Protein AF-F0G5C6-F1 (afdb_monomer_lite)

pLDDT: mean 94.52, std 7.05, range [47.25, 98.75]

Secondary structure (DSSP, 8-state):
--EETTEE-GGGHHHHHHHH--TT-EEE--B-SS-B-HHHHHHHHTS-TTTS-SEEEEEEE--STHHHHHHHTTSEEEEEEEE-GGGHHHHHHHHHTTS-EEP-

Structure (mmCIF, N/CA/C/O backbone):
data_AF-F0G5C6-F1
#
_entry.id   AF-F0G5C6-F1
#
loop_
_atom_site.group_PDB
_atom_site.id
_atom_site.type_symbol
_atom_site.label_atom_id
_atom_site.label_alt_id
_atom_site.label_comp_id
_atom_site.label_asym_id
_atom_site.label_entity_id
_atom_site.label_seq_id
_atom_site.pdbx_PDB_ins_code
_atom_site.Cartn_x
_atom_site.Cartn_y
_atom_site.Cartn_z
_atom_site.occupancy
_atom_site.B_iso_or_equiv
_atom_site.auth_seq_id
_atom_site.auth_comp_id
_atom_site.auth_asym_id
_atom_site.auth_atom_id
_atom_site.pdbx_PDB_model_num
ATOM 1 N N . PRO A 1 1 ? 3.094 -14.955 -20.094 1.00 76.88 1 PRO A N 1
ATOM 2 C CA . PRO A 1 1 ? 4.080 -14.624 -19.035 1.00 76.88 1 PRO A CA 1
ATOM 3 C C . PRO A 1 1 ? 4.497 -13.147 -19.121 1.00 76.88 1 PRO A C 1
ATOM 5 O O . PRO A 1 1 ? 4.958 -12.727 -20.176 1.00 76.88 1 PRO A O 1
ATOM 8 N N . PHE A 1 2 ? 4.299 -12.374 -18.047 1.00 87.06 2 PHE A N 1
ATOM 9 C CA . PHE A 1 2 ? 4.621 -10.935 -17.988 1.00 87.06 2 PHE A CA 1
ATOM 10 C C . PHE A 1 2 ? 6.092 -10.641 -17.620 1.00 87.06 2 PHE A C 1
ATOM 12 O O . PHE A 1 2 ? 6.561 -9.518 -17.768 1.00 87.06 2 PHE A O 1
ATOM 19 N N . ALA A 1 3 ? 6.857 -11.649 -17.187 1.00 94.88 3 ALA A N 1
ATOM 20 C CA . ALA A 1 3 ? 8.281 -11.522 -16.877 1.00 94.88 3 ALA A CA 1
ATOM 21 C C . ALA A 1 3 ? 9.175 -12.148 -17.963 1.00 94.88 3 ALA A C 1
ATOM 23 O O . ALA A 1 3 ? 8.885 -13.225 -18.491 1.00 94.88 3 ALA A O 1
ATOM 24 N N . ARG A 1 4 ? 10.309 -11.500 -18.249 1.00 95.19 4 ARG A N 1
ATOM 25 C CA . ARG A 1 4 ? 11.431 -12.020 -19.049 1.00 95.19 4 ARG A CA 1
ATOM 26 C C . ARG A 1 4 ? 12.633 -12.228 -18.128 1.00 95.19 4 ARG A C 1
ATOM 28 O O . ARG A 1 4 ? 13.454 -11.329 -17.929 1.00 95.19 4 ARG A O 1
ATOM 35 N N . GLY A 1 5 ? 12.715 -13.410 -17.520 1.00 94.81 5 GLY A N 1
ATOM 36 C CA . GLY A 1 5 ? 13.666 -13.668 -16.437 1.00 94.81 5 GLY A CA 1
ATOM 37 C C . GLY A 1 5 ? 13.365 -12.766 -15.237 1.00 94.81 5 GLY A C 1
ATOM 38 O O . GLY A 1 5 ? 12.251 -12.778 -14.730 1.00 94.81 5 GLY A O 1
ATOM 39 N N . LYS A 1 6 ? 14.341 -11.954 -14.810 1.00 94.81 6 LYS A N 1
ATOM 40 C CA . LYS A 1 6 ? 14.193 -10.987 -13.700 1.00 94.81 6 LYS A CA 1
ATOM 41 C C . LYS A 1 6 ? 13.633 -9.621 -14.125 1.00 94.81 6 LYS A C 1
ATOM 43 O O . LYS A 1 6 ? 13.590 -8.708 -13.310 1.00 94.81 6 LYS A O 1
ATOM 48 N N . ARG A 1 7 ? 13.287 -9.441 -15.404 1.00 96.94 7 ARG A N 1
ATOM 49 C CA . ARG A 1 7 ? 12.802 -8.164 -15.947 1.00 96.94 7 ARG A CA 1
ATOM 50 C C . ARG A 1 7 ? 11.297 -8.227 -16.169 1.00 96.94 7 ARG A C 1
ATOM 52 O O . ARG A 1 7 ? 10.817 -9.175 -16.785 1.00 96.94 7 ARG A O 1
ATOM 59 N N . VAL A 1 8 ? 10.589 -7.204 -15.713 1.00 97.38 8 VAL A N 1
ATOM 60 C CA . VAL A 1 8 ? 9.156 -6.989 -15.948 1.00 97.38 8 VAL A CA 1
ATOM 61 C C . VAL A 1 8 ? 9.011 -5.591 -16.537 1.00 97.38 8 VAL A C 1
ATOM 63 O O . VAL A 1 8 ? 9.729 -4.681 -16.120 1.00 97.38 8 VAL A O 1
ATOM 66 N N . ASP A 1 9 ? 8.164 -5.439 -17.553 1.00 97.56 9 ASP A N 1
ATOM 67 C CA . ASP A 1 9 ? 7.879 -4.124 -18.126 1.00 97.56 9 ASP A CA 1
ATOM 68 C C . ASP A 1 9 ? 7.055 -3.297 -17.129 1.00 97.56 9 ASP A C 1
ATOM 70 O O . ASP A 1 9 ? 6.215 -3.842 -16.415 1.00 97.56 9 ASP A O 1
ATOM 74 N N . ALA A 1 10 ? 7.280 -1.984 -17.078 1.00 96.75 10 ALA A N 1
ATOM 75 C CA . ALA A 1 10 ? 6.577 -1.083 -16.166 1.00 96.75 10 ALA A CA 1
ATOM 76 C C . ALA A 1 10 ? 5.049 -1.209 -16.280 1.00 96.75 10 ALA A 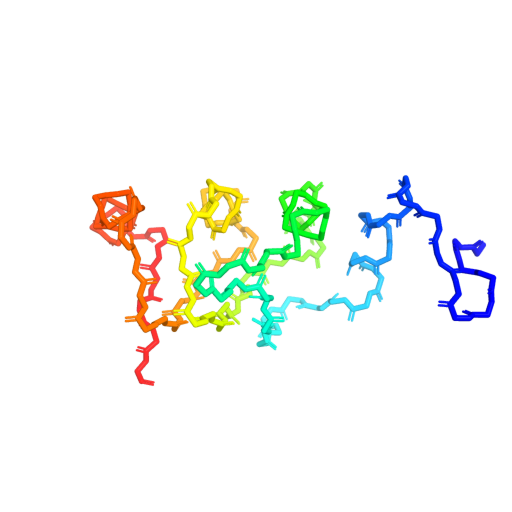C 1
ATOM 78 O O . ALA A 1 10 ? 4.347 -1.202 -15.270 1.00 96.75 10 ALA A O 1
ATOM 79 N N . ARG A 1 11 ? 4.536 -1.394 -17.503 1.00 96.81 11 ARG A N 1
ATOM 80 C CA . ARG A 1 11 ? 3.094 -1.544 -17.757 1.00 96.81 11 ARG A CA 1
ATOM 81 C C . ARG A 1 11 ? 2.493 -2.814 -17.145 1.00 96.81 11 ARG A C 1
ATOM 83 O O . ARG A 1 11 ? 1.286 -2.891 -16.959 1.00 96.81 11 ARG A O 1
ATOM 90 N N . ASP A 1 12 ? 3.332 -3.810 -16.864 1.00 98.00 12 ASP A N 1
ATOM 91 C CA . ASP A 1 12 ? 2.928 -5.112 -16.342 1.00 98.00 12 ASP A CA 1
ATOM 92 C C . ASP A 1 12 ? 3.078 -5.183 -14.805 1.00 98.00 12 ASP A C 1
ATOM 94 O O . ASP A 1 12 ? 2.902 -6.249 -14.214 1.00 98.00 12 ASP A O 1
ATOM 98 N N . ALA A 1 13 ? 3.390 -4.062 -14.137 1.00 98.00 13 ALA A N 1
ATOM 99 C CA . ALA A 1 13 ? 3.617 -4.009 -12.691 1.00 98.00 13 ALA A CA 1
ATOM 100 C C . ALA A 1 13 ? 2.396 -4.461 -11.872 1.00 98.00 13 ALA A C 1
ATOM 102 O O . ALA A 1 13 ? 2.557 -5.234 -10.932 1.00 98.00 13 ALA A O 1
ATOM 103 N N . VAL A 1 14 ? 1.179 -4.058 -12.255 1.00 98.31 14 VAL A N 1
ATOM 104 C CA . VAL A 1 14 ? -0.061 -4.501 -11.586 1.00 98.31 14 VAL A CA 1
ATOM 105 C C . VAL A 1 1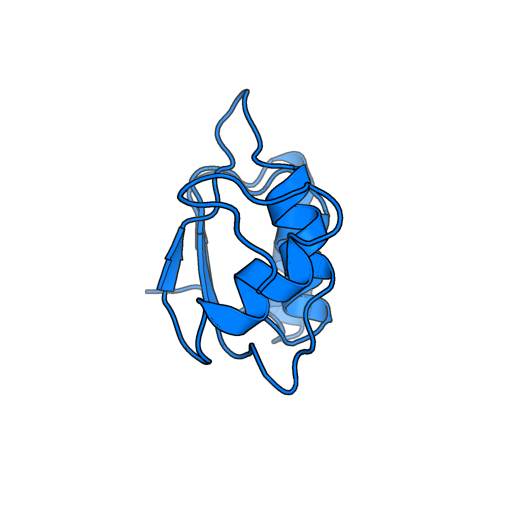4 ? -0.202 -6.022 -11.674 1.00 98.31 14 VAL A C 1
ATOM 107 O O . VAL A 1 14 ? -0.370 -6.693 -10.660 1.00 98.31 14 VAL A O 1
ATOM 110 N N . ALA A 1 15 ? -0.040 -6.585 -12.876 1.00 97.94 15 ALA A N 1
ATOM 111 C CA . ALA A 1 15 ? -0.129 -8.027 -13.096 1.00 97.94 15 ALA A CA 1
ATOM 112 C C . ALA A 1 15 ? 0.951 -8.804 -12.326 1.00 97.94 15 ALA A C 1
ATOM 114 O O . ALA A 1 15 ? 0.692 -9.905 -11.842 1.00 97.94 15 ALA A O 1
ATOM 115 N N . LEU A 1 16 ? 2.153 -8.233 -12.189 1.00 97.81 16 LEU A N 1
ATOM 116 C CA . LEU A 1 16 ? 3.196 -8.786 -11.333 1.00 97.81 16 LEU A CA 1
ATOM 117 C C . LEU A 1 16 ? 2.753 -8.805 -9.868 1.00 97.81 16 LEU A C 1
ATOM 119 O O . LEU A 1 16 ? 2.841 -9.859 -9.243 1.00 97.81 16 LEU A O 1
ATOM 123 N N . LEU A 1 17 ? 2.288 -7.674 -9.329 1.00 98.25 17 LEU A N 1
ATOM 124 C CA . LEU A 1 17 ? 1.891 -7.555 -7.924 1.00 98.25 17 LEU A CA 1
ATOM 125 C C . LEU A 1 17 ? 0.729 -8.492 -7.583 1.00 98.25 17 LEU A C 1
ATOM 127 O O . LEU A 1 17 ? 0.824 -9.226 -6.604 1.00 98.25 17 LEU A O 1
ATOM 131 N N . GLU A 1 18 ? -0.301 -8.558 -8.429 1.00 98.38 18 GLU A N 1
ATOM 132 C CA . GLU A 1 18 ? -1.424 -9.495 -8.270 1.00 98.38 18 GLU A CA 1
ATOM 133 C C . GLU A 1 18 ? -1.001 -10.969 -8.314 1.00 98.38 18 GLU A C 1
ATOM 135 O O . GLU A 1 18 ? -1.679 -11.826 -7.753 1.00 98.38 18 GLU A O 1
ATOM 140 N N . ALA A 1 19 ? 0.095 -11.287 -9.004 1.00 97.44 19 ALA A N 1
ATOM 141 C CA . ALA A 1 19 ? 0.582 -12.656 -9.115 1.00 97.44 19 ALA A CA 1
ATOM 142 C C . ALA A 1 19 ? 1.481 -13.081 -7.944 1.00 97.44 19 ALA A C 1
ATOM 144 O O . ALA A 1 19 ? 1.593 -14.280 -7.676 1.00 97.44 19 ALA A O 1
ATOM 145 N N . VAL A 1 20 ? 2.166 -12.135 -7.290 1.00 97.31 20 VAL A N 1
ATOM 146 C CA . VAL A 1 20 ? 3.160 -12.438 -6.243 1.00 97.31 20 VAL A CA 1
ATOM 147 C C . VAL A 1 20 ? 2.673 -12.139 -4.831 1.00 97.31 20 VAL A C 1
ATOM 149 O O . VAL A 1 20 ? 3.154 -12.784 -3.901 1.00 97.31 20 VAL A O 1
ATOM 152 N N . LEU A 1 21 ? 1.742 -11.200 -4.665 1.00 98.50 21 LEU A N 1
ATOM 153 C CA . LEU A 1 21 ? 1.143 -10.871 -3.376 1.00 98.50 21 LEU A CA 1
ATOM 154 C C . LEU A 1 21 ? -0.099 -11.720 -3.125 1.00 98.50 21 LEU A C 1
ATOM 156 O O . LEU A 1 21 ? -0.839 -12.071 -4.044 1.00 98.50 21 LEU A O 1
ATOM 160 N N . ARG A 1 22 ? -0.339 -12.029 -1.856 1.00 98.44 22 ARG A N 1
ATOM 161 C CA . ARG A 1 22 ? -1.527 -12.738 -1.384 1.00 98.44 22 ARG A CA 1
ATOM 162 C C . ARG A 1 22 ? -2.276 -11.897 -0.355 1.00 98.44 22 ARG A C 1
ATOM 164 O O . ARG A 1 22 ? -1.667 -11.056 0.311 1.00 98.44 22 ARG A O 1
ATOM 171 N N . PRO A 1 23 ? -3.587 -12.135 -0.180 1.00 98.62 23 PRO A N 1
ATOM 172 C CA . PRO A 1 23 ? -4.331 -11.485 0.882 1.00 98.62 23 PRO A CA 1
ATOM 173 C C . PRO A 1 23 ? -3.694 -11.696 2.257 1.00 98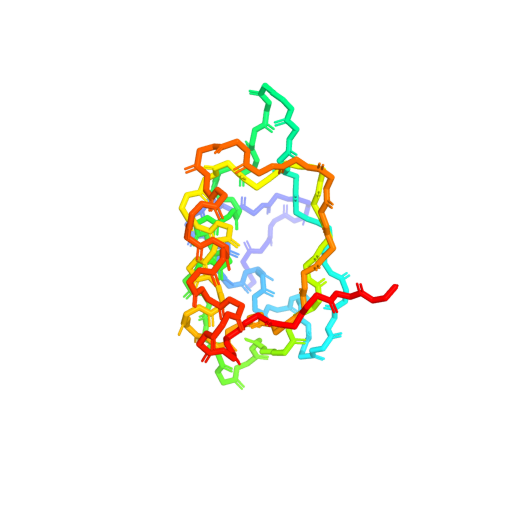.62 23 PRO A C 1
ATOM 175 O O . PRO A 1 23 ? -3.326 -12.817 2.613 1.00 98.62 23 PRO A O 1
ATOM 178 N N . GLY A 1 24 ? -3.586 -10.619 3.032 1.00 98.06 24 GLY A N 1
ATOM 179 C CA . GLY A 1 24 ? -3.000 -10.642 4.373 1.00 98.06 24 GLY A CA 1
ATOM 180 C C . GLY A 1 24 ? -1.469 -10.647 4.432 1.00 98.06 24 GLY A C 1
ATOM 181 O O . GLY A 1 24 ? -0.925 -10.688 5.538 1.00 98.06 24 GLY A O 1
ATOM 182 N N . ASP A 1 25 ? -0.765 -10.589 3.296 1.00 98.62 25 ASP A N 1
ATOM 183 C CA . ASP A 1 25 ? 0.695 -10.498 3.296 1.00 98.62 25 ASP A CA 1
ATOM 184 C C . ASP A 1 25 ? 1.184 -9.239 4.029 1.00 98.62 25 ASP A C 1
ATOM 186 O O . ASP A 1 25 ? 0.581 -8.159 3.973 1.00 98.62 25 ASP A O 1
ATOM 190 N N . ARG A 1 26 ? 2.332 -9.377 4.701 1.00 98.19 26 ARG A N 1
ATOM 191 C CA . ARG A 1 26 ? 3.070 -8.245 5.263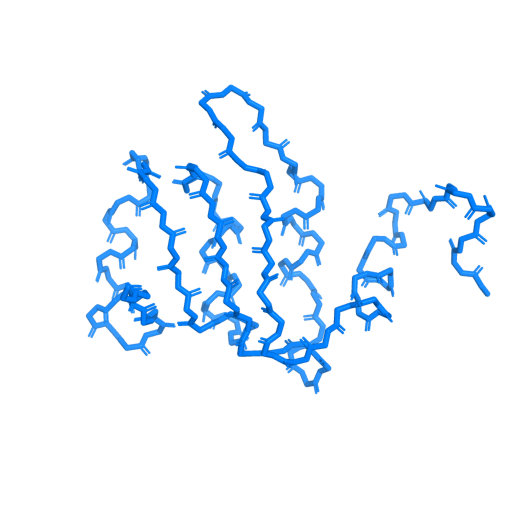 1.00 98.19 26 ARG A CA 1
ATOM 192 C C . ARG A 1 26 ? 4.016 -7.700 4.204 1.00 98.19 26 ARG A C 1
ATOM 194 O O . ARG A 1 26 ? 4.982 -8.365 3.831 1.00 98.19 26 ARG A O 1
ATOM 201 N N . VAL A 1 27 ? 3.740 -6.492 3.732 1.00 98.12 27 VAL A N 1
ATOM 202 C CA . VAL A 1 27 ? 4.417 -5.890 2.584 1.00 98.12 27 VAL A CA 1
ATOM 203 C C . VAL A 1 27 ? 5.220 -4.683 3.040 1.00 98.12 27 VAL A C 1
ATOM 205 O O . VAL A 1 27 ? 4.675 -3.703 3.548 1.00 98.12 27 VAL A O 1
ATOM 208 N N . CYS A 1 28 ? 6.534 -4.756 2.832 1.00 96.81 28 CYS A N 1
ATOM 209 C CA . CYS A 1 28 ? 7.403 -3.595 2.944 1.00 96.81 28 CYS A CA 1
ATOM 210 C C . CYS A 1 28 ? 7.413 -2.864 1.600 1.00 96.81 28 CYS A C 1
ATOM 212 O O . CYS A 1 28 ? 7.860 -3.428 0.600 1.00 96.81 28 CYS A O 1
ATOM 214 N N . LEU A 1 29 ? 6.908 -1.632 1.576 1.00 94.75 29 LEU A N 1
ATOM 215 C CA . LEU A 1 29 ? 6.931 -0.780 0.389 1.00 94.75 29 LEU A CA 1
ATOM 216 C C . LEU A 1 29 ? 7.844 0.414 0.653 1.00 94.75 29 LEU A C 1
ATOM 218 O O . LEU A 1 29 ? 7.599 1.201 1.569 1.00 94.75 29 LEU A O 1
ATOM 222 N N . GLU A 1 30 ? 8.890 0.535 -0.161 1.00 92.19 30 GLU A N 1
ATOM 223 C CA . GLU A 1 30 ? 9.918 1.555 0.011 1.00 92.19 30 GLU A CA 1
ATOM 224 C C . GLU A 1 30 ? 9.332 2.970 -0.082 1.00 92.19 30 GLU A C 1
ATOM 226 O O . GLU A 1 30 ? 8.952 3.445 -1.155 1.00 92.19 30 GLU A O 1
ATOM 231 N N . GLY A 1 31 ? 9.363 3.653 1.056 1.00 82.44 31 GLY A N 1
ATOM 232 C CA . GLY A 1 31 ? 9.317 5.100 1.164 1.00 82.44 31 GLY A CA 1
ATOM 233 C C . GLY A 1 31 ? 10.287 5.507 2.260 1.00 82.44 31 GLY A C 1
ATOM 234 O O . GLY A 1 31 ? 10.021 5.257 3.436 1.00 82.44 31 GLY A O 1
ATOM 235 N N . ASP A 1 32 ? 11.439 6.061 1.887 1.00 81.75 32 ASP A N 1
ATOM 236 C CA . ASP A 1 32 ? 12.384 6.657 2.835 1.00 81.75 32 ASP A CA 1
ATOM 237 C C . ASP A 1 32 ? 12.282 8.197 2.798 1.00 81.75 32 ASP A C 1
ATOM 239 O O . ASP A 1 32 ? 11.312 8.755 2.280 1.00 81.75 32 ASP A O 1
ATOM 243 N N . ASN A 1 33 ? 13.235 8.912 3.395 1.00 74.56 33 ASN A N 1
ATOM 244 C CA . ASN A 1 33 ? 13.198 10.377 3.443 1.00 74.56 33 ASN A CA 1
ATOM 245 C C . ASN A 1 33 ? 13.485 11.058 2.084 1.00 74.56 33 ASN A C 1
ATOM 247 O O . ASN A 1 33 ? 13.284 12.265 1.970 1.00 74.56 33 ASN A O 1
ATOM 251 N N . GLN A 1 34 ? 13.984 10.334 1.076 1.00 78.38 34 GLN A N 1
ATOM 252 C CA . GLN A 1 34 ? 14.420 10.869 -0.225 1.00 78.38 34 GLN A CA 1
ATOM 253 C C . GLN A 1 34 ? 13.958 10.029 -1.429 1.00 78.38 34 GLN A C 1
ATOM 255 O O . GLN A 1 34 ? 13.649 10.589 -2.478 1.00 78.38 34 GLN A O 1
ATOM 260 N N . LYS A 1 35 ? 13.892 8.703 -1.301 1.00 89.25 35 LYS A N 1
ATOM 261 C CA . LYS A 1 35 ? 13.570 7.746 -2.358 1.00 89.25 35 LYS A CA 1
ATOM 262 C C . LYS A 1 35 ? 12.221 7.090 -2.093 1.00 89.25 35 LYS A C 1
ATOM 264 O O . LYS A 1 35 ? 11.963 6.567 -1.011 1.00 89.25 35 LYS A O 1
ATOM 269 N N . GLN A 1 36 ? 11.387 7.081 -3.124 1.00 92.56 36 GLN A N 1
ATOM 270 C CA . GLN A 1 36 ? 10.098 6.399 -3.131 1.00 92.56 36 GLN A CA 1
ATOM 271 C C . GLN A 1 36 ? 10.088 5.387 -4.274 1.00 92.56 36 GLN A C 1
ATOM 273 O O . GLN A 1 36 ? 10.560 5.700 -5.368 1.00 92.56 36 GLN A O 1
ATOM 278 N N . ALA A 1 37 ? 9.542 4.194 -4.043 1.00 95.31 37 ALA A N 1
ATOM 279 C CA . ALA A 1 37 ? 9.214 3.266 -5.125 1.00 95.31 37 ALA A CA 1
ATOM 280 C C . ALA A 1 37 ? 7.865 3.650 -5.756 1.00 95.31 37 ALA A C 1
ATOM 282 O O . ALA A 1 37 ? 6.920 2.865 -5.746 1.00 95.31 37 ALA A O 1
ATOM 283 N N . ASP A 1 38 ? 7.785 4.872 -6.275 1.00 95.75 38 ASP A N 1
ATOM 284 C CA . ASP A 1 38 ? 6.577 5.511 -6.806 1.00 95.75 38 ASP A CA 1
ATOM 285 C C . ASP A 1 38 ? 5.832 4.639 -7.826 1.00 95.75 38 ASP A C 1
ATOM 287 O O . ASP A 1 38 ? 4.643 4.385 -7.657 1.00 95.75 38 ASP A O 1
ATOM 291 N N . LEU A 1 39 ? 6.536 4.061 -8.804 1.00 97.19 39 LEU A N 1
ATOM 292 C CA . LEU A 1 39 ? 5.938 3.160 -9.794 1.00 97.19 39 LEU A CA 1
ATOM 293 C C . LEU A 1 39 ? 5.231 1.961 -9.145 1.00 97.19 39 LEU A C 1
ATOM 295 O O . LEU A 1 39 ? 4.139 1.580 -9.566 1.00 97.19 39 LEU A O 1
ATOM 299 N N . LEU A 1 40 ? 5.845 1.356 -8.125 1.00 97.88 40 LEU A N 1
ATOM 300 C CA . LEU A 1 40 ? 5.261 0.210 -7.424 1.00 97.88 40 LEU A CA 1
ATOM 301 C C . LEU A 1 40 ? 4.151 0.636 -6.463 1.00 97.88 40 LEU A C 1
ATOM 303 O O . LEU A 1 40 ? 3.205 -0.124 -6.286 1.00 97.88 40 LEU A O 1
ATOM 307 N N . ALA A 1 41 ? 4.240 1.829 -5.872 1.00 97.75 41 ALA A N 1
ATOM 308 C CA . ALA A 1 41 ? 3.187 2.393 -5.038 1.00 97.75 41 ALA A CA 1
ATOM 309 C C . ALA A 1 41 ? 1.915 2.643 -5.856 1.00 97.75 41 ALA A C 1
ATOM 311 O O . ALA A 1 41 ? 0.849 2.174 -5.467 1.00 97.75 41 ALA A O 1
ATOM 312 N N . THR A 1 42 ? 2.036 3.281 -7.024 1.00 98.19 42 THR A N 1
ATOM 313 C CA . THR A 1 42 ? 0.918 3.473 -7.958 1.00 98.19 42 THR A CA 1
ATOM 314 C C . THR A 1 42 ? 0.376 2.137 -8.461 1.00 98.19 42 THR A C 1
ATOM 316 O O . THR A 1 42 ? -0.830 1.916 -8.428 1.00 98.19 42 THR A O 1
ATOM 319 N N . ALA A 1 43 ? 1.242 1.195 -8.852 1.00 98.44 43 ALA A N 1
ATOM 320 C CA . ALA A 1 43 ? 0.787 -0.121 -9.300 1.00 98.44 43 ALA A CA 1
ATOM 321 C C . ALA A 1 43 ? 0.076 -0.916 -8.190 1.00 98.44 43 ALA A C 1
ATOM 323 O O . ALA A 1 43 ? -0.908 -1.593 -8.470 1.00 98.44 43 ALA A O 1
ATOM 324 N N . LEU A 1 44 ? 0.541 -0.830 -6.937 1.00 98.62 44 LE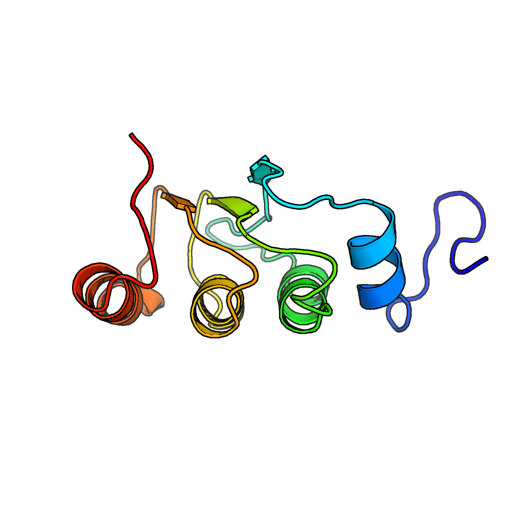U A N 1
ATOM 325 C CA . LEU A 1 44 ? -0.137 -1.439 -5.789 1.00 98.62 44 LEU A CA 1
ATOM 326 C C . LEU A 1 44 ? -1.470 -0.746 -5.502 1.00 98.62 44 LEU A C 1
ATOM 328 O O . LEU A 1 44 ? -2.441 -1.428 -5.204 1.00 98.62 44 LEU A O 1
ATOM 332 N N . ALA A 1 45 ? -1.504 0.581 -5.661 1.00 98.31 45 ALA A N 1
ATOM 333 C CA . ALA A 1 45 ? -2.683 1.402 -5.916 1.00 98.31 45 ALA A CA 1
ATOM 334 C C . ALA A 1 45 ? -3.759 0.642 -6.692 1.00 98.31 45 ALA A C 1
ATOM 336 O O . ALA A 1 45 ? -4.877 0.458 -6.221 1.00 98.31 45 ALA A O 1
ATOM 337 N N . ASP A 1 46 ? -3.368 0.184 -7.880 1.00 98.38 46 ASP A N 1
ATOM 338 C CA . ASP A 1 46 ? -4.244 -0.217 -8.976 1.00 98.38 46 ASP A CA 1
ATOM 339 C C . ASP A 1 46 ? -4.600 -1.702 -9.064 1.00 98.38 46 ASP A C 1
ATOM 341 O O . ASP A 1 46 ? -5.360 -2.078 -9.957 1.00 98.38 46 ASP A O 1
ATOM 345 N N . VAL A 1 47 ? -4.128 -2.537 -8.136 1.00 98.62 47 VAL A N 1
ATOM 346 C CA . VAL A 1 47 ? -4.490 -3.963 -8.112 1.00 98.62 47 VAL A CA 1
ATOM 347 C C . VAL A 1 47 ? -5.985 -4.184 -7.856 1.00 98.62 47 VAL A C 1
ATOM 349 O O . VAL A 1 47 ? -6.680 -3.367 -7.239 1.00 98.62 47 VAL A O 1
ATOM 352 N N . ASP A 1 48 ? -6.480 -5.333 -8.310 1.00 98.50 48 ASP A N 1
ATOM 353 C CA . ASP A 1 48 ? -7.810 -5.836 -7.986 1.00 98.50 48 ASP A CA 1
ATOM 354 C C . ASP A 1 48 ? -7.890 -6.259 -6.508 1.00 98.50 48 ASP A C 1
ATOM 356 O O . ASP A 1 48 ? -7.268 -7.241 -6.081 1.00 98.50 48 ASP A O 1
ATOM 360 N N . SER A 1 49 ? -8.701 -5.544 -5.722 1.00 98.12 49 SER A N 1
ATOM 361 C CA . SER A 1 49 ? -8.894 -5.833 -4.299 1.00 98.12 49 SER A CA 1
ATOM 362 C C . SER A 1 49 ? -9.635 -7.145 -4.034 1.00 98.12 49 SER A C 1
ATOM 364 O O . SER A 1 49 ? -9.578 -7.663 -2.923 1.00 98.12 49 SER A O 1
ATOM 366 N N . ALA A 1 50 ? -10.270 -7.755 -5.040 1.00 98.19 50 ALA A N 1
ATOM 367 C CA . ALA A 1 50 ? -10.781 -9.118 -4.913 1.00 98.19 50 ALA A CA 1
ATOM 368 C C . ALA A 1 50 ? -9.656 -10.171 -4.888 1.00 98.19 50 ALA A C 1
ATOM 370 O O . ALA A 1 50 ? -9.876 -11.290 -4.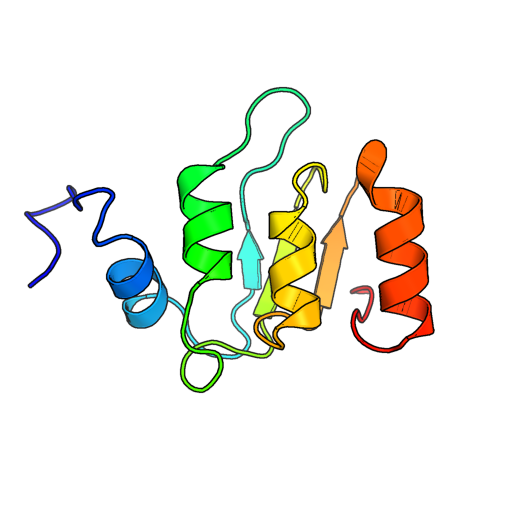427 1.00 98.19 50 ALA A O 1
ATOM 371 N N . LYS A 1 51 ? -8.455 -9.831 -5.380 1.00 98.31 51 LYS A N 1
ATOM 372 C CA . LYS A 1 51 ? -7.281 -10.720 -5.410 1.00 98.31 51 LYS A CA 1
ATOM 373 C C . LYS A 1 51 ? -6.276 -10.400 -4.313 1.00 98.31 51 LYS A C 1
ATOM 375 O O . LYS A 1 51 ? -5.695 -11.316 -3.738 1.00 98.31 51 LYS A O 1
ATOM 380 N N . VAL A 1 52 ? -6.058 -9.113 -4.045 1.00 98.75 52 VAL A N 1
ATOM 381 C CA . VAL A 1 52 ? -5.076 -8.622 -3.073 1.00 98.75 52 VAL A CA 1
ATOM 382 C C . VAL A 1 52 ? -5.780 -7.692 -2.091 1.00 98.75 52 VAL A C 1
ATOM 384 O O . VAL A 1 52 ? -6.169 -6.583 -2.442 1.00 98.75 52 VAL A O 1
ATOM 387 N N . HIS A 1 53 ? -5.942 -8.142 -0.849 1.00 98.75 53 HIS A N 1
ATOM 388 C CA . HIS A 1 53 ? -6.626 -7.383 0.197 1.00 98.75 53 HIS A CA 1
ATOM 389 C C . HIS A 1 53 ? -6.072 -7.688 1.590 1.00 98.75 53 HIS A C 1
ATOM 391 O O . HIS A 1 53 ? -5.264 -8.598 1.777 1.00 98.75 53 HIS A O 1
ATOM 397 N N . ASP A 1 54 ? -6.516 -6.917 2.585 1.00 98.31 54 ASP A N 1
ATOM 398 C CA . ASP A 1 54 ? -6.110 -7.046 3.989 1.00 98.31 54 ASP A CA 1
ATOM 399 C C . ASP A 1 54 ? -4.588 -6.977 4.223 1.00 98.31 54 ASP A C 1
ATOM 401 O O . ASP A 1 54 ? -4.098 -7.459 5.246 1.00 98.31 54 ASP A O 1
ATOM 405 N N . LEU A 1 55 ? -3.830 -6.356 3.310 1.00 98.62 55 LEU A N 1
ATOM 406 C CA . LEU A 1 55 ? -2.380 -6.241 3.447 1.00 98.62 55 LEU A CA 1
ATOM 407 C C . LEU A 1 55 ? -1.985 -5.514 4.740 1.00 98.62 55 LEU A C 1
ATOM 409 O O . LEU A 1 55 ? -2.651 -4.571 5.198 1.00 98.62 55 LEU A O 1
ATOM 413 N N . HIS A 1 56 ? -0.854 -5.936 5.304 1.00 98.31 56 HIS A N 1
ATOM 414 C CA . HIS A 1 56 ? -0.166 -5.230 6.379 1.00 98.31 56 HIS A CA 1
ATOM 415 C C . HIS A 1 56 ? 1.023 -4.471 5.804 1.00 98.31 56 HIS A C 1
ATOM 417 O O . HIS A 1 56 ? 2.071 -5.051 5.527 1.00 98.31 56 HIS A O 1
ATOM 423 N N . MET A 1 57 ? 0.857 -3.163 5.644 1.00 97.69 57 MET A N 1
ATOM 424 C CA . MET A 1 57 ? 1.894 -2.286 5.117 1.00 97.69 57 MET A CA 1
ATOM 425 C C . MET A 1 57 ? 2.894 -1.918 6.209 1.00 97.69 57 MET A C 1
ATOM 427 O O . MET A 1 57 ? 2.507 -1.491 7.297 1.00 97.69 57 MET A O 1
ATOM 431 N N . VAL A 1 58 ? 4.180 -2.055 5.897 1.00 96.12 58 VAL A N 1
ATOM 432 C CA . VAL A 1 58 ? 5.296 -1.635 6.750 1.00 96.12 58 VAL A CA 1
ATOM 433 C C . VAL A 1 58 ? 6.139 -0.643 5.970 1.00 96.12 58 VAL A C 1
ATOM 435 O O . VAL A 1 58 ? 6.670 -0.986 4.915 1.00 96.12 58 VAL A O 1
ATOM 438 N N . GLN A 1 59 ? 6.255 0.590 6.457 1.00 93.31 59 GLN A N 1
ATOM 439 C CA . GLN A 1 59 ? 6.948 1.649 5.722 1.00 93.31 59 GLN A CA 1
ATOM 440 C C . GLN A 1 59 ? 7.719 2.571 6.659 1.00 93.31 59 GLN A C 1
ATOM 442 O O . GLN A 1 59 ? 7.200 3.013 7.676 1.00 93.31 59 GLN A O 1
ATOM 447 N N . SER A 1 60 ? 8.946 2.943 6.299 1.00 92.50 60 SER A N 1
ATOM 448 C CA . SER A 1 60 ? 9.684 3.955 7.066 1.00 92.50 60 SER A CA 1
ATOM 449 C C . SER A 1 60 ? 8.991 5.323 6.981 1.00 92.50 60 SER A C 1
ATOM 451 O O . SER A 1 60 ? 8.776 5.972 8.006 1.00 92.50 60 SER A O 1
ATOM 453 N N . GLY A 1 61 ? 8.585 5.733 5.776 1.00 93.12 61 GLY A N 1
ATOM 454 C CA . GLY A 1 61 ? 7.923 7.001 5.488 1.00 93.12 61 GLY A CA 1
ATOM 455 C C . GLY A 1 61 ? 6.629 6.841 4.686 1.00 93.12 61 GLY A C 1
ATOM 456 O O . GLY A 1 61 ? 6.601 6.245 3.610 1.00 93.12 61 GLY A O 1
ATOM 457 N N . VAL A 1 62 ? 5.551 7.451 5.176 1.00 94.75 62 VAL A N 1
ATOM 458 C CA . VAL A 1 62 ? 4.274 7.599 4.467 1.00 94.75 62 VAL A CA 1
ATOM 459 C C . VAL A 1 62 ? 4.206 9.011 3.886 1.00 94.75 62 VAL A C 1
ATOM 461 O O . VAL A 1 62 ? 3.862 9.970 4.578 1.00 94.75 62 VAL A O 1
ATOM 464 N N . VAL A 1 63 ? 4.609 9.142 2.621 1.00 93.12 63 VAL A N 1
ATOM 465 C CA . VAL A 1 63 ? 4.830 10.436 1.949 1.00 93.12 63 VAL A CA 1
ATOM 466 C C . VAL A 1 63 ? 3.905 10.596 0.742 1.00 93.12 63 VAL A C 1
ATOM 468 O O . VAL A 1 63 ? 3.220 11.617 0.621 1.00 93.12 63 VAL A O 1
ATOM 471 N N . LEU A 1 64 ? 3.855 9.582 -0.124 1.00 94.69 64 LEU A N 1
ATOM 472 C CA . LEU A 1 64 ? 3.028 9.582 -1.326 1.00 94.69 64 LEU A CA 1
ATOM 473 C C . LEU A 1 64 ? 1.539 9.364 -0.995 1.00 94.69 64 LEU A C 1
ATOM 475 O O . LEU A 1 64 ? 1.235 8.607 -0.067 1.00 94.69 64 LEU A O 1
ATOM 479 N N . PRO A 1 65 ? 0.601 9.989 -1.734 1.00 95.44 65 PRO A N 1
ATOM 480 C CA . PRO A 1 65 ? -0.827 9.692 -1.616 1.00 95.44 65 PRO A CA 1
ATOM 481 C C . PRO A 1 65 ? -1.144 8.200 -1.777 1.00 95.44 65 PRO A C 1
ATOM 483 O O . PRO A 1 65 ? -1.915 7.661 -0.986 1.00 95.44 65 PRO A O 1
ATOM 486 N N . GLU A 1 66 ? -0.475 7.523 -2.710 1.00 97.19 66 GLU A N 1
ATOM 487 C CA . GLU A 1 66 ? -0.670 6.113 -3.058 1.00 97.19 66 GLU A CA 1
ATOM 488 C C . GLU A 1 66 ? -0.412 5.177 -1.869 1.00 97.19 66 GLU A C 1
ATOM 490 O O . GLU A 1 66 ? -1.041 4.125 -1.751 1.00 97.19 66 GLU A O 1
ATOM 495 N N . HIS A 1 67 ? 0.450 5.584 -0.927 1.00 96.31 67 HIS A N 1
ATOM 496 C CA . HIS A 1 67 ? 0.677 4.838 0.315 1.00 96.31 67 HIS A CA 1
ATOM 497 C C . HIS A 1 67 ? -0.589 4.755 1.181 1.00 96.31 67 HIS A C 1
ATOM 499 O O . HIS A 1 67 ? -0.706 3.853 2.005 1.00 96.31 67 HIS A O 1
ATOM 505 N N . LEU A 1 68 ? -1.538 5.683 1.010 1.00 97.25 68 LEU A N 1
ATOM 506 C CA . LEU A 1 68 ? -2.817 5.701 1.719 1.00 97.25 68 LEU A CA 1
ATOM 507 C C . LEU A 1 68 ? -4.009 5.275 0.857 1.00 97.25 68 LEU A C 1
ATOM 509 O O . LEU A 1 68 ? -4.990 4.762 1.399 1.00 97.25 68 LEU A O 1
ATOM 513 N N . ASP A 1 69 ? -3.911 5.410 -0.465 1.00 98.06 69 ASP A N 1
ATOM 514 C CA . ASP A 1 69 ? -4.960 4.994 -1.403 1.00 98.06 69 ASP A CA 1
ATOM 515 C C . ASP A 1 69 ? -5.272 3.495 -1.277 1.00 98.06 69 ASP A C 1
ATOM 517 O O . ASP A 1 69 ? -6.438 3.094 -1.323 1.00 98.06 69 ASP A O 1
ATOM 521 N N . VAL A 1 70 ? -4.254 2.663 -1.019 1.00 98.19 70 VAL A N 1
ATOM 522 C CA . VAL A 1 70 ? -4.426 1.218 -0.782 1.00 98.19 70 VAL A CA 1
ATOM 523 C C . VAL A 1 70 ? -5.399 0.915 0.369 1.00 98.19 70 VAL A C 1
ATOM 525 O O . VAL A 1 70 ? -6.109 -0.088 0.322 1.00 98.19 70 VAL A O 1
ATOM 528 N N . PHE A 1 71 ? -5.502 1.777 1.386 1.00 98.00 71 PHE A N 1
ATOM 529 C CA . PHE A 1 71 ? -6.435 1.585 2.506 1.00 98.00 71 PHE A CA 1
ATOM 530 C C . PHE A 1 71 ? -7.855 2.029 2.154 1.00 98.00 71 PHE A C 1
ATOM 532 O O . PHE A 1 71 ? -8.834 1.368 2.504 1.00 98.00 71 PHE A O 1
ATOM 539 N N . GLU A 1 72 ? -7.995 3.135 1.425 1.00 96.75 72 GLU A N 1
ATOM 540 C CA . GLU A 1 72 ? -9.301 3.610 0.955 1.00 96.75 72 GLU A CA 1
ATOM 541 C C . GLU A 1 72 ? -9.945 2.613 -0.014 1.00 96.75 72 GLU A C 1
ATOM 543 O O . GLU A 1 72 ? -11.153 2.367 0.070 1.00 96.75 72 GLU A O 1
ATOM 548 N N . ARG A 1 73 ? -9.120 1.985 -0.861 1.00 97.56 73 ARG A N 1
ATOM 549 C CA . ARG A 1 73 ? -9.512 0.964 -1.843 1.00 97.56 73 ARG A CA 1
ATOM 550 C C . ARG A 1 73 ? -9.697 -0.443 -1.260 1.00 97.56 73 ARG A C 1
ATOM 552 O O . ARG A 1 73 ? -10.102 -1.345 -1.989 1.00 97.56 73 ARG A O 1
ATOM 559 N N . GLY A 1 74 ? -9.432 -0.641 0.033 1.00 97.25 74 GLY A N 1
ATOM 560 C CA . GLY A 1 74 ? -9.595 -1.936 0.708 1.00 97.25 74 GLY A CA 1
ATOM 561 C C . GLY A 1 74 ? -8.519 -2.978 0.378 1.00 97.25 74 GLY A C 1
ATOM 562 O O . GLY A 1 74 ? -8.700 -4.156 0.670 1.00 97.25 74 GLY A O 1
ATOM 563 N N . ILE A 1 75 ? -7.402 -2.552 -0.212 1.00 98.62 75 ILE A N 1
ATOM 564 C CA . ILE A 1 75 ? -6.246 -3.401 -0.532 1.00 98.62 75 ILE A CA 1
ATOM 565 C C . ILE A 1 75 ? -5.414 -3.647 0.735 1.00 98.62 75 ILE A C 1
ATOM 567 O O . ILE A 1 75 ? -4.960 -4.760 0.994 1.00 98.62 75 ILE A O 1
ATOM 571 N N . ALA A 1 76 ? -5.253 -2.622 1.571 1.00 98.38 76 ALA A N 1
ATOM 572 C CA . ALA A 1 76 ? -4.538 -2.702 2.838 1.00 98.38 76 ALA A CA 1
ATOM 573 C C . ALA A 1 76 ? -5.460 -2.451 4.033 1.00 98.38 76 ALA A C 1
ATOM 575 O O . ALA A 1 76 ? -6.479 -1.768 3.930 1.00 98.38 76 ALA A O 1
ATOM 576 N N . LYS A 1 77 ? -5.071 -2.995 5.188 1.00 97.88 77 LYS A N 1
ATOM 577 C CA . LYS A 1 77 ? -5.821 -2.868 6.444 1.00 97.88 77 LYS A CA 1
ATOM 578 C C . LYS A 1 77 ? -4.963 -2.448 7.623 1.00 97.88 77 LYS A C 1
ATOM 580 O O . LYS A 1 77 ? -5.443 -1.707 8.478 1.00 97.88 77 LYS A O 1
ATOM 585 N N . ARG A 1 78 ? -3.715 -2.918 7.697 1.00 98.12 78 ARG A N 1
ATOM 586 C CA . ARG A 1 78 ? -2.794 -2.586 8.794 1.00 98.12 78 ARG A CA 1
ATOM 587 C C . ARG A 1 78 ? -1.645 -1.718 8.313 1.00 98.12 78 ARG A C 1
ATOM 589 O O . ARG A 1 78 ? -1.154 -1.936 7.208 1.00 98.12 78 ARG A O 1
ATOM 596 N N . LEU A 1 79 ? -1.216 -0.776 9.147 1.00 97.19 79 LEU A N 1
ATOM 597 C CA . LEU A 1 79 ? -0.094 0.115 8.860 1.00 97.19 79 LEU A CA 1
ATOM 598 C C . LEU A 1 79 ? 0.864 0.198 10.054 1.00 97.19 79 LEU A C 1
ATOM 600 O O . LEU A 1 79 ? 0.455 0.634 11.132 1.00 97.19 79 LEU A O 1
ATOM 604 N N . ASP A 1 80 ? 2.132 -0.138 9.814 1.00 96.12 80 ASP A N 1
ATOM 605 C CA . ASP A 1 80 ? 3.265 0.181 10.689 1.00 96.12 80 ASP A CA 1
ATOM 606 C C . ASP A 1 80 ? 4.123 1.234 9.990 1.00 96.12 80 ASP A C 1
ATOM 608 O O . ASP A 1 80 ? 4.564 1.022 8.855 1.00 96.12 80 ASP A O 1
ATOM 612 N N . PHE A 1 81 ? 4.385 2.358 10.658 1.00 94.00 81 PHE A N 1
ATOM 613 C CA . PHE A 1 81 ? 5.221 3.407 10.086 1.00 94.00 81 PHE A CA 1
ATOM 614 C C . PHE A 1 81 ? 5.999 4.213 11.126 1.00 94.00 81 PHE A C 1
ATOM 616 O O . PHE A 1 81 ? 5.614 4.264 12.292 1.00 94.00 81 PHE A O 1
ATOM 623 N N . ALA A 1 82 ? 7.085 4.863 10.691 1.00 92.38 82 ALA A N 1
ATOM 624 C CA . ALA A 1 82 ? 7.916 5.709 11.554 1.00 92.38 82 ALA A CA 1
ATOM 625 C C . ALA A 1 82 ? 7.710 7.215 11.309 1.00 92.38 82 ALA A C 1
ATOM 627 O O . ALA A 1 82 ? 7.770 8.011 12.244 1.00 92.38 82 ALA A O 1
ATOM 628 N N . TYR A 1 83 ? 7.452 7.621 10.064 1.00 91.62 83 TYR A N 1
ATOM 629 C CA . TYR A 1 83 ? 7.278 9.022 9.681 1.00 91.62 83 TYR A CA 1
ATOM 630 C C . TYR A 1 83 ? 6.108 9.205 8.711 1.00 91.62 83 TYR A C 1
ATOM 632 O O . TYR A 1 83 ? 5.911 8.395 7.811 1.00 91.62 83 TYR A O 1
ATOM 640 N N . SER A 1 84 ? 5.335 10.283 8.861 1.00 89.25 84 SER A N 1
ATOM 641 C CA . SER A 1 84 ? 4.158 10.548 8.017 1.00 89.25 84 SER A CA 1
ATOM 642 C C . SER A 1 84 ? 3.987 11.999 7.580 1.00 89.25 84 SER A C 1
ATOM 644 O O . SER A 1 84 ? 2.887 12.368 7.187 1.00 89.25 84 SER A O 1
ATOM 646 N N . GLY A 1 85 ? 5.035 12.830 7.649 1.00 87.19 85 GLY A N 1
ATOM 647 C CA . GLY A 1 85 ? 4.975 14.299 7.528 1.00 87.19 85 GLY A CA 1
ATOM 648 C C . GLY A 1 85 ? 3.778 14.862 6.738 1.00 87.19 85 GLY A C 1
ATOM 649 O O . GLY A 1 85 ? 2.817 15.318 7.369 1.00 87.19 85 GLY A O 1
ATOM 650 N N . PRO A 1 86 ? 3.772 14.782 5.393 1.00 90.12 86 PRO A N 1
ATOM 651 C CA . PRO A 1 86 ? 2.709 15.351 4.554 1.00 90.12 86 PRO A CA 1
ATOM 652 C C . PRO A 1 86 ? 1.347 14.654 4.693 1.00 90.12 86 PRO A C 1
ATOM 654 O O . PRO A 1 86 ? 0.308 15.277 4.496 1.00 90.12 86 PRO A O 1
ATOM 657 N N . GLN A 1 87 ? 1.342 13.363 5.029 1.00 94.50 87 GLN A N 1
ATOM 658 C CA . GLN A 1 87 ? 0.148 12.518 5.065 1.00 94.50 87 GLN A CA 1
ATOM 659 C C . GLN A 1 87 ? -0.456 12.370 6.469 1.00 94.50 87 GLN A C 1
ATOM 661 O O . GLN A 1 87 ? -1.506 11.753 6.623 1.00 94.50 87 GLN A O 1
ATOM 666 N N . SER A 1 88 ? 0.160 12.951 7.499 1.00 94.50 88 SER A N 1
ATOM 667 C CA . SER A 1 88 ? -0.221 12.803 8.912 1.00 94.50 88 SER A CA 1
ATOM 668 C C . SER A 1 88 ? -1.711 13.059 9.180 1.00 94.50 88 SER A C 1
ATOM 670 O O . SER A 1 88 ? -2.378 12.252 9.830 1.00 94.50 88 SER A O 1
ATOM 672 N N . GLN A 1 89 ? -2.275 14.132 8.616 1.00 96.62 89 GLN A N 1
ATOM 673 C CA . GLN A 1 89 ? -3.706 14.431 8.739 1.00 96.62 89 GLN A CA 1
ATOM 674 C C . GLN A 1 89 ? -4.593 13.394 8.037 1.00 96.62 89 GLN A C 1
ATOM 676 O O . GLN A 1 89 ? -5.670 13.065 8.535 1.00 96.62 89 GLN A O 1
ATOM 681 N N . ARG A 1 90 ? -4.162 12.879 6.880 1.00 96.50 90 ARG A N 1
ATOM 682 C CA . ARG A 1 90 ? -4.906 11.860 6.129 1.00 96.50 90 ARG A CA 1
ATOM 683 C C . ARG A 1 90 ? -4.866 10.513 6.850 1.00 96.50 90 ARG A C 1
ATOM 685 O O . ARG A 1 90 ? -5.912 9.884 6.972 1.00 96.50 90 ARG A O 1
ATOM 692 N N . ILE A 1 91 ? -3.724 10.140 7.435 1.00 95.88 91 ILE A N 1
ATOM 693 C CA . ILE A 1 91 ? -3.613 8.973 8.325 1.00 95.88 91 ILE A CA 1
ATOM 694 C C . ILE A 1 91 ? -4.614 9.085 9.472 1.00 95.88 91 ILE A C 1
ATOM 696 O O . ILE A 1 91 ? -5.385 8.155 9.689 1.00 95.88 91 ILE A O 1
ATOM 700 N N . ALA A 1 92 ? -4.652 10.224 10.174 1.00 95.19 92 ALA A N 1
ATOM 701 C CA . ALA A 1 92 ? -5.576 10.416 11.290 1.00 95.19 92 ALA A CA 1
ATOM 702 C C . ALA A 1 92 ? -7.040 10.230 10.858 1.00 95.19 92 ALA A C 1
ATOM 704 O O . ALA A 1 92 ? -7.787 9.501 11.507 1.00 95.19 92 ALA A O 1
ATOM 705 N N . LYS A 1 93 ? -7.446 10.822 9.726 1.00 96.56 93 LYS A N 1
ATOM 706 C CA . LYS A 1 93 ? -8.804 10.657 9.179 1.00 96.56 93 LYS A CA 1
ATOM 707 C C . LYS A 1 93 ? -9.137 9.196 8.880 1.00 96.56 93 LYS A C 1
ATOM 709 O O . LYS A 1 93 ? -10.207 8.733 9.261 1.00 96.56 93 LYS A O 1
ATOM 714 N N . LEU A 1 94 ? -8.235 8.471 8.221 1.00 96.44 94 LEU A N 1
ATOM 715 C CA . LEU A 1 94 ? -8.448 7.067 7.864 1.00 96.44 94 LEU A CA 1
ATOM 716 C C . LEU A 1 94 ? -8.449 6.146 9.089 1.00 96.44 94 LEU A C 1
ATOM 718 O O . LEU A 1 94 ? -9.229 5.196 9.134 1.00 96.44 94 LEU A O 1
ATOM 722 N N . LEU A 1 95 ? -7.637 6.455 10.099 1.00 95.25 95 LEU A N 1
ATOM 723 C CA . LEU A 1 95 ? -7.619 5.751 11.377 1.00 95.25 95 LEU A CA 1
ATOM 724 C C . LEU A 1 95 ? -8.946 5.927 12.129 1.00 95.25 95 LEU A C 1
ATOM 726 O O . LEU A 1 95 ? -9.591 4.942 12.477 1.00 95.25 95 LEU A O 1
ATOM 730 N N . PHE A 1 96 ? -9.405 7.169 12.322 1.00 94.56 96 PHE A N 1
ATOM 731 C CA . PHE A 1 96 ? -10.687 7.440 12.988 1.00 94.56 96 PHE A CA 1
ATOM 732 C C . PHE A 1 96 ? -11.896 6.964 12.174 1.00 94.56 96 PHE A C 1
ATOM 734 O O . PHE A 1 96 ? -12.924 6.615 12.746 1.00 94.56 96 PHE A O 1
ATOM 741 N N . GLY A 1 97 ? -11.768 6.908 10.847 1.00 95.31 97 GLY A N 1
ATOM 742 C CA . GLY A 1 97 ? -12.758 6.318 9.948 1.00 95.31 97 GLY A CA 1
ATOM 743 C C . GLY A 1 97 ? -12.742 4.785 9.898 1.00 95.31 97 GLY A C 1
ATOM 744 O O . GLY A 1 97 ? -13.528 4.210 9.148 1.00 95.31 97 GLY A O 1
ATOM 745 N N . GLY A 1 98 ? -11.852 4.113 10.640 1.00 94.06 98 GLY A N 1
ATOM 746 C CA . GLY A 1 98 ? -11.761 2.649 10.691 1.00 94.06 98 GLY A CA 1
ATOM 747 C C . GLY A 1 98 ? -11.214 1.989 9.419 1.00 94.06 98 GLY A C 1
ATOM 748 O O . GLY A 1 98 ? -11.375 0.784 9.239 1.00 94.06 98 GLY A O 1
ATOM 749 N N . LYS A 1 99 ? -10.585 2.761 8.524 1.00 94.75 99 LYS A N 1
ATOM 750 C CA . LYS A 1 99 ? -9.960 2.272 7.281 1.00 94.75 99 LYS A CA 1
ATOM 751 C C . LYS A 1 99 ? -8.537 1.763 7.500 1.00 94.75 99 LYS A C 1
ATOM 753 O O . LYS A 1 99 ? -8.090 0.880 6.778 1.00 94.75 99 LYS A O 1
ATOM 758 N N . ILE A 1 100 ? -7.846 2.307 8.499 1.00 95.12 100 ILE A N 1
ATOM 759 C CA . ILE A 1 100 ? -6.519 1.862 8.927 1.00 95.12 100 ILE A CA 1
ATOM 760 C C . ILE A 1 100 ? -6.635 1.292 10.335 1.00 95.12 100 ILE A C 1
ATOM 762 O O . ILE A 1 100 ? -7.203 1.928 11.219 1.00 95.12 100 ILE A O 1
ATOM 766 N N . ALA A 1 101 ? -6.041 0.126 10.557 1.00 93.44 101 ALA A N 1
ATOM 767 C CA . ALA A 1 101 ? -5.661 -0.339 11.880 1.00 93.44 101 ALA A CA 1
ATOM 768 C C . ALA A 1 101 ? -4.159 -0.088 12.072 1.00 93.44 101 ALA A C 1
ATOM 770 O O . ALA A 1 101 ? -3.348 -0.563 11.277 1.00 93.44 101 ALA A O 1
ATOM 771 N N . LEU A 1 102 ? -3.773 0.647 13.116 1.00 85.12 102 LEU A N 1
ATOM 772 C CA . LEU A 1 102 ? -2.360 0.714 13.494 1.00 85.12 102 LEU A CA 1
ATOM 773 C C . LEU A 1 102 ? -1.919 -0.672 13.973 1.00 85.12 102 LEU A C 1
ATOM 775 O O . LEU A 1 102 ? -2.636 -1.306 14.755 1.00 85.12 102 LEU A O 1
ATOM 779 N N . GLY A 1 103 ? -0.792 -1.165 13.459 1.00 68.75 103 GLY A N 1
ATOM 780 C CA . GLY A 1 103 ? -0.197 -2.386 13.992 1.00 68.75 103 GLY A CA 1
ATOM 781 C C . GLY A 1 103 ? 0.375 -2.149 15.389 1.00 68.75 103 GLY A C 1
ATOM 782 O O . GLY A 1 103 ? 0.688 -1.018 15.765 1.00 68.75 103 GLY A O 1
ATOM 783 N N . ALA A 1 104 ? 0.408 -3.224 16.175 1.00 47.25 104 ALA A N 1
ATOM 784 C CA . ALA A 1 104 ? 0.958 -3.248 17.527 1.00 47.25 104 ALA A CA 1
ATOM 785 C C . ALA A 1 104 ? 2.467 -3.509 17.502 1.00 47.25 104 ALA A C 1
ATOM 787 O O . ALA A 1 104 ? 2.897 -4.333 16.660 1.00 47.25 104 ALA A O 1
#

Foldseek 3Di:
DQDDVPDGDLVCLLVVCLVPAAEAEADEAEDDPPDHPVSNLVSLLPHDCVRAAQYAYEYAEQEDPSSCSCLVNRNYAEYDYNYYVVCVVVVVVCVVVNSYDYDD

Radius of gyration: 13.48 Å; chains: 1; bounding box: 27×30×37 Å

Sequence (104 aa):
PFARGKRVDARDAVALLEAVLRPGDRVCLEGDNQKQADLLATALADVDSAKVHDLHMVQSGVVLPEHLDVFERGIAKRLDFAYSGPQSQRIAKLLFGGKIALGA